Protein AF-A0A969WGG7-F1 (afdb_monomer)

Sequence (71 aa):
MSQAVGENGIQETKAYRTVDGSRVVVTHTFNSMEDVEKHLAMMADPEGQEMAKQNGVVFPVTMWVAEEVES

Mean predicted aligned error: 5.79 Å

Radius of gyration: 12.96 Å; Cα contacts (8 Å, |Δi|>4): 59; chains: 1; bounding box: 34×29×29 Å

Foldseek 3Di:
DDDDPDDQQFRDWDWDADPVNPDIDIDTDGPDVVSVVVLVVLCVDPVSVVVVVVVPDDDPDDDDDDDDDDD

pLDDT: mean 84.59, std 15.13, range [33.22, 96.19]

Structure (mmCIF, N/CA/C/O backbone):
data_AF-A0A969WGG7-F1
#
_entry.id   AF-A0A969WGG7-F1
#
loop_
_atom_site.group_PDB
_atom_site.id
_atom_site.type_symbol
_atom_site.label_atom_id
_atom_site.label_alt_id
_atom_site.label_comp_id
_atom_site.label_asym_id
_atom_site.label_entity_id
_atom_site.label_seq_id
_atom_site.pdbx_PDB_ins_code
_atom_site.Cartn_x
_atom_site.Cartn_y
_atom_site.Cartn_z
_atom_site.occupancy
_atom_site.B_iso_or_equiv
_atom_site.auth_seq_id
_atom_site.auth_comp_id
_atom_site.auth_asym_id
_atom_site.auth_atom_id
_atom_site.pdbx_PDB_model_num
ATOM 1 N N . MET A 1 1 ? 0.604 17.628 7.026 1.00 33.22 1 MET A N 1
ATOM 2 C CA . MET A 1 1 ? 2.018 17.469 6.635 1.00 33.22 1 MET A CA 1
ATOM 3 C C . MET A 1 1 ? 2.014 16.668 5.348 1.00 33.22 1 MET A C 1
ATOM 5 O O . MET A 1 1 ? 1.708 15.489 5.398 1.00 33.22 1 MET A O 1
ATOM 9 N N . SER A 1 2 ? 2.177 17.349 4.212 1.00 38.56 2 SER A N 1
ATOM 10 C CA . SER A 1 2 ? 2.234 16.725 2.885 1.00 38.56 2 SER A CA 1
ATOM 11 C C . SER A 1 2 ? 3.619 16.101 2.742 1.00 38.56 2 SER A C 1
ATOM 13 O O . SER A 1 2 ? 4.607 16.833 2.679 1.00 38.56 2 SER A O 1
ATOM 15 N N . GLN A 1 3 ? 3.708 14.777 2.852 1.00 42.06 3 GLN A N 1
ATOM 16 C CA . GLN A 1 3 ? 4.953 14.061 2.593 1.00 42.06 3 GLN A CA 1
ATOM 17 C C . GLN A 1 3 ? 5.149 13.946 1.079 1.00 42.06 3 GLN A C 1
ATOM 19 O O . GLN A 1 3 ? 4.187 13.827 0.326 1.00 42.06 3 GLN A O 1
ATOM 24 N N . ALA A 1 4 ? 6.409 14.097 0.685 1.00 37.50 4 ALA A N 1
ATOM 25 C CA . ALA A 1 4 ? 6.915 14.355 -0.652 1.00 37.50 4 ALA A CA 1
ATOM 26 C C . ALA A 1 4 ? 6.364 13.440 -1.758 1.00 37.50 4 ALA A C 1
ATOM 28 O O 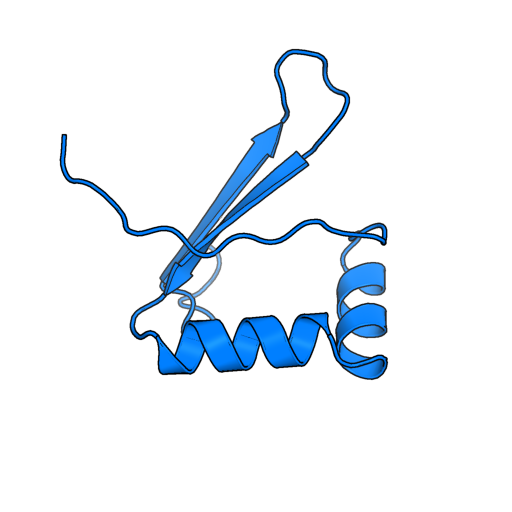. ALA A 1 4 ? 6.069 12.272 -1.523 1.00 37.50 4 ALA A O 1
ATOM 29 N N . VAL A 1 5 ? 6.328 13.975 -2.984 1.00 40.62 5 VAL A N 1
ATOM 30 C CA . VAL A 1 5 ? 6.282 13.185 -4.225 1.00 40.62 5 VAL A CA 1
ATOM 31 C C . VAL A 1 5 ? 7.386 12.123 -4.126 1.00 40.62 5 VAL A C 1
ATOM 33 O O . VAL A 1 5 ? 8.556 12.474 -3.965 1.00 40.62 5 VAL A O 1
ATOM 36 N N . GLY A 1 6 ? 6.987 10.851 -4.073 1.00 49.22 6 GLY A N 1
ATOM 37 C CA . GLY A 1 6 ? 7.742 9.787 -3.416 1.00 49.22 6 GLY A CA 1
ATOM 38 C C . GLY A 1 6 ? 8.967 9.294 -4.180 1.00 49.22 6 GLY A C 1
ATOM 39 O O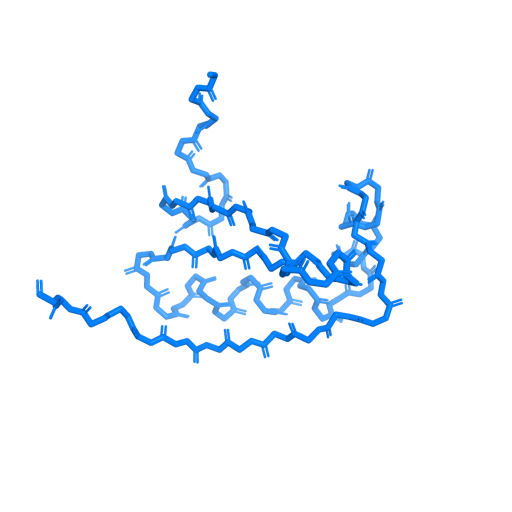 . GLY A 1 6 ? 8.918 9.030 -5.384 1.00 49.22 6 GLY A O 1
ATOM 40 N N . GLU A 1 7 ? 10.056 9.077 -3.443 1.00 56.38 7 GLU A N 1
ATOM 41 C CA . GLU A 1 7 ? 11.094 8.121 -3.824 1.00 56.38 7 GLU A CA 1
ATOM 42 C C . GLU A 1 7 ? 10.393 6.791 -4.183 1.00 56.38 7 GLU A C 1
ATOM 44 O O . GLU A 1 7 ? 9.604 6.281 -3.388 1.00 56.38 7 GLU A O 1
ATOM 49 N N . ASN A 1 8 ? 10.639 6.254 -5.386 1.00 64.94 8 ASN A N 1
ATOM 50 C CA . ASN A 1 8 ? 10.078 4.998 -5.936 1.00 64.94 8 ASN A CA 1
ATOM 51 C C . ASN A 1 8 ? 8.745 5.068 -6.719 1.00 64.94 8 ASN A C 1
ATOM 53 O O . ASN A 1 8 ? 8.081 4.046 -6.870 1.00 64.94 8 ASN A O 1
ATOM 57 N N . GLY A 1 9 ? 8.344 6.229 -7.249 1.00 76.25 9 GLY A N 1
ATOM 58 C CA . GLY A 1 9 ? 7.217 6.305 -8.202 1.00 76.25 9 GLY A CA 1
ATOM 59 C C . GLY A 1 9 ? 5.820 6.256 -7.566 1.00 76.25 9 GLY A C 1
ATOM 60 O O . GLY A 1 9 ? 4.818 6.150 -8.277 1.00 76.25 9 GLY A O 1
ATOM 61 N N . ILE A 1 10 ? 5.752 6.379 -6.237 1.00 85.44 10 ILE A N 1
ATOM 62 C CA . ILE A 1 10 ? 4.508 6.480 -5.468 1.00 85.44 10 ILE A CA 1
ATOM 63 C C . ILE A 1 10 ? 3.964 7.911 -5.575 1.00 85.44 10 ILE A C 1
ATOM 65 O O . ILE A 1 10 ? 4.593 8.871 -5.126 1.00 85.44 10 ILE A O 1
ATOM 69 N N . GLN A 1 11 ? 2.774 8.038 -6.157 1.00 86.88 11 GLN A N 1
ATOM 70 C CA . GLN A 1 11 ? 2.007 9.280 -6.262 1.00 86.88 11 GLN A CA 1
ATOM 71 C C . GLN A 1 11 ? 1.329 9.640 -4.941 1.00 86.88 11 GLN A C 1
ATOM 73 O O . GLN A 1 11 ? 1.376 10.783 -4.490 1.00 86.88 11 GLN A O 1
ATOM 78 N N . GLU A 1 12 ? 0.694 8.651 -4.320 1.00 89.19 12 GLU A N 1
ATOM 79 C CA . GLU A 1 12 ? -0.104 8.850 -3.121 1.00 89.19 12 GLU A CA 1
ATOM 80 C C . GLU A 1 12 ? 0.060 7.666 -2.177 1.00 89.19 12 GLU A C 1
ATOM 82 O O . GLU A 1 12 ? 0.162 6.515 -2.599 1.00 89.19 12 GLU A O 1
ATOM 87 N N . THR A 1 13 ? 0.075 7.961 -0.880 1.00 90.69 13 THR A N 1
ATOM 88 C CA . THR A 1 13 ? 0.001 6.957 0.177 1.00 90.69 13 THR A CA 1
ATOM 89 C C . THR A 1 13 ? -1.164 7.289 1.091 1.00 90.69 13 THR A C 1
ATOM 91 O O . THR A 1 13 ? -1.226 8.385 1.650 1.00 90.69 13 THR A O 1
ATOM 94 N N . LYS A 1 14 ? -2.061 6.325 1.289 1.00 92.12 14 LYS A N 1
ATOM 95 C CA . LYS A 1 14 ? -3.120 6.408 2.297 1.00 92.12 14 LYS A CA 1
ATOM 96 C C . LYS A 1 14 ? -3.023 5.217 3.241 1.00 92.12 14 LYS A C 1
ATOM 98 O O . LYS A 1 14 ? -2.707 4.106 2.827 1.00 92.12 14 LYS A O 1
ATOM 103 N N . ALA A 1 15 ? -3.296 5.457 4.519 1.00 91.88 15 ALA A N 1
ATOM 104 C CA . ALA A 1 15 ? -3.329 4.422 5.542 1.00 91.88 15 ALA A CA 1
ATOM 105 C C . ALA A 1 15 ? -4.700 4.407 6.214 1.00 91.88 15 ALA A C 1
ATOM 107 O O . ALA A 1 15 ? -5.209 5.438 6.655 1.00 91.88 15 ALA A O 1
ATOM 108 N N . TYR A 1 16 ? -5.271 3.217 6.319 1.00 92.94 16 TYR A N 1
ATOM 109 C CA . TYR A 1 16 ? -6.575 2.962 6.907 1.00 92.94 16 TYR A CA 1
ATOM 110 C C . TYR A 1 16 ? -6.433 1.918 8.003 1.00 92.94 16 TYR A C 1
ATOM 112 O O . TYR A 1 16 ? -5.624 0.999 7.901 1.00 92.94 16 TYR A O 1
ATOM 120 N N . ARG A 1 17 ? -7.246 2.022 9.050 1.00 94.12 17 ARG A N 1
ATOM 121 C CA . ARG A 1 17 ? -7.405 0.949 10.034 1.00 94.12 17 ARG A CA 1
ATOM 122 C C . ARG A 1 17 ? -8.721 0.238 9.765 1.00 94.12 17 ARG A C 1
ATOM 124 O O . ARG A 1 17 ? -9.722 0.898 9.493 1.00 94.12 17 ARG A O 1
ATOM 131 N N . THR A 1 18 ? -8.727 -1.089 9.836 1.00 93.56 18 THR A N 1
ATOM 132 C CA . THR A 1 18 ? -9.974 -1.855 9.742 1.00 93.56 18 THR A CA 1
ATOM 133 C C . THR A 1 18 ? -10.910 -1.495 10.897 1.00 93.56 18 THR A C 1
ATOM 135 O O . THR A 1 18 ? -10.461 -1.105 11.974 1.00 93.56 18 THR A O 1
ATOM 138 N N . VAL A 1 19 ? -12.225 -1.607 10.680 1.00 96.19 19 VAL A N 1
ATOM 139 C CA . VAL A 1 19 ? -13.243 -1.204 11.674 1.00 96.19 19 VAL A CA 1
ATOM 140 C C . VAL A 1 19 ? -13.097 -1.978 12.990 1.00 96.19 19 VAL A C 1
ATOM 142 O O . VAL A 1 19 ? -13.307 -1.420 14.062 1.00 96.19 19 VAL A O 1
ATOM 145 N N . ASP A 1 20 ? -12.683 -3.243 12.916 1.00 95.38 20 ASP A N 1
ATOM 146 C CA . ASP A 1 20 ? -12.400 -4.104 14.071 1.00 95.38 20 ASP A CA 1
ATOM 147 C C . ASP A 1 20 ? -11.057 -3.791 14.767 1.00 95.38 20 ASP A C 1
ATOM 149 O O . ASP A 1 20 ? -10.723 -4.404 15.778 1.00 95.38 20 ASP A O 1
ATOM 153 N N . GLY A 1 21 ? -10.266 -2.859 14.227 1.00 92.88 21 GLY A N 1
ATOM 154 C CA . GLY A 1 21 ? -8.958 -2.467 14.743 1.00 92.88 21 GLY A CA 1
ATOM 155 C C . GLY A 1 21 ? -7.849 -3.503 14.555 1.00 92.88 21 GLY A C 1
ATOM 156 O O . GLY A 1 21 ? -6.738 -3.266 15.028 1.00 92.88 21 GLY A O 1
ATOM 157 N N . SER A 1 22 ? -8.117 -4.627 13.885 1.00 91.56 22 SER A N 1
ATOM 158 C CA . SER A 1 22 ? -7.185 -5.758 13.822 1.00 91.56 22 SER A CA 1
ATOM 159 C C . SER A 1 22 ? -6.058 -5.577 12.805 1.00 91.56 22 SER A C 1
ATOM 161 O O . SER A 1 22 ? -5.022 -6.234 12.920 1.00 91.56 22 SER A O 1
ATOM 163 N N . ARG A 1 23 ? -6.236 -4.707 11.801 1.00 90.06 23 ARG A N 1
ATOM 164 C CA . ARG A 1 23 ? -5.287 -4.525 10.695 1.00 90.06 2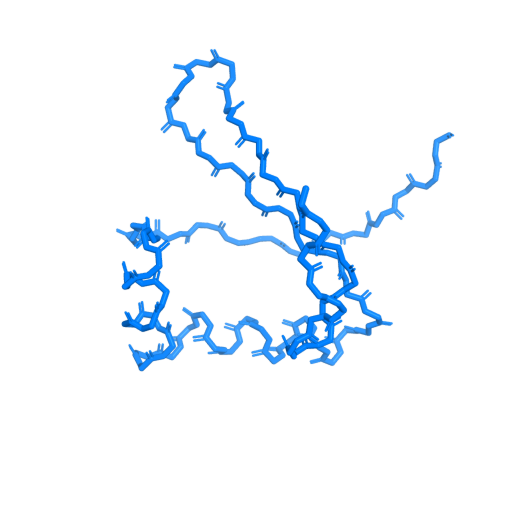3 ARG A CA 1
ATOM 165 C C . ARG A 1 23 ? -5.158 -3.066 10.274 1.00 90.06 23 ARG A C 1
ATOM 167 O O . ARG A 1 23 ? -6.068 -2.251 10.442 1.00 90.06 23 ARG A O 1
ATOM 174 N N . VAL A 1 24 ? -4.016 -2.764 9.667 1.00 90.69 24 VAL A N 1
ATOM 175 C CA . VAL A 1 24 ? -3.783 -1.534 8.910 1.00 90.69 24 VAL A CA 1
ATOM 176 C C . VAL A 1 24 ? -3.699 -1.905 7.433 1.00 90.69 24 VAL A C 1
ATOM 178 O O . VAL A 1 24 ? -3.023 -2.866 7.076 1.00 90.69 24 VAL A O 1
ATOM 181 N N . VAL A 1 25 ? -4.403 -1.156 6.591 1.00 91.81 25 VAL A N 1
ATOM 182 C CA . VAL A 1 25 ? -4.338 -1.246 5.132 1.00 91.81 25 VAL A CA 1
ATOM 183 C C . VAL A 1 25 ? -3.625 0.001 4.637 1.00 91.81 25 VAL A C 1
ATOM 185 O O . VAL A 1 25 ? -4.080 1.113 4.901 1.00 91.81 25 VAL A O 1
ATOM 188 N N . VAL A 1 26 ? -2.510 -0.183 3.940 1.00 91.38 26 VAL A N 1
ATOM 189 C CA . VAL A 1 26 ? -1.786 0.905 3.280 1.00 91.38 26 VAL A CA 1
ATOM 190 C C . VAL A 1 26 ? -2.002 0.758 1.782 1.00 91.38 26 VAL A C 1
ATOM 192 O O . VAL A 1 26 ? -1.755 -0.310 1.227 1.00 91.38 26 VAL A O 1
ATOM 195 N N . THR A 1 27 ? -2.497 1.811 1.143 1.00 92.56 27 THR A N 1
ATOM 196 C CA . THR A 1 27 ? -2.664 1.872 -0.309 1.00 92.56 27 THR A CA 1
ATOM 197 C C . THR A 1 27 ? -1.632 2.827 -0.881 1.00 92.56 27 THR A C 1
ATOM 199 O O . THR A 1 27 ? -1.536 3.975 -0.435 1.00 92.56 27 THR A O 1
AT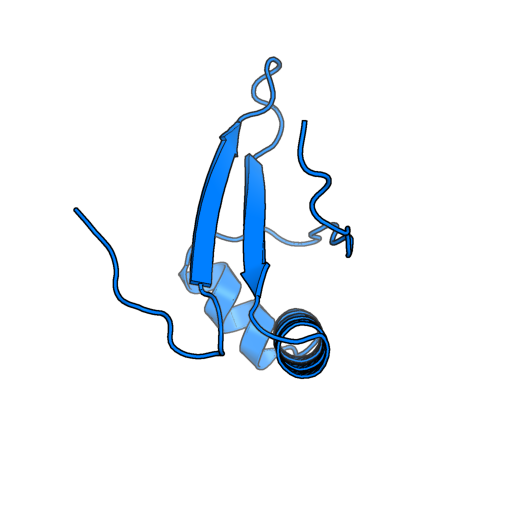OM 202 N N . HIS A 1 28 ? -0.897 2.354 -1.880 1.00 92.62 28 HIS A N 1
ATOM 203 C CA . HIS A 1 28 ? 0.017 3.162 -2.670 1.00 92.62 28 HIS A CA 1
ATOM 204 C C . HIS A 1 28 ? -0.526 3.270 -4.091 1.00 92.62 28 HIS A C 1
ATOM 206 O O . HIS A 1 28 ? -0.803 2.250 -4.722 1.00 92.62 28 HIS A O 1
ATOM 212 N N . THR A 1 29 ? -0.665 4.497 -4.582 1.00 93.19 29 THR A N 1
ATOM 213 C CA . THR A 1 29 ? -0.990 4.766 -5.986 1.00 93.19 29 THR A CA 1
ATOM 214 C C . THR A 1 29 ? 0.312 4.996 -6.742 1.00 93.19 29 THR A C 1
ATOM 216 O O . THR A 1 29 ? 1.162 5.761 -6.281 1.00 93.19 29 THR A O 1
ATOM 219 N N . PHE A 1 30 ? 0.477 4.343 -7.890 1.00 92.06 30 PHE A N 1
ATOM 220 C CA . PHE A 1 30 ? 1.691 4.394 -8.709 1.00 92.06 30 PHE A CA 1
ATOM 221 C C . PHE A 1 30 ? 1.397 4.962 -10.099 1.00 92.06 30 PHE A C 1
ATOM 223 O O . PHE A 1 30 ? 0.277 4.869 -10.591 1.00 92.06 30 PHE A O 1
ATOM 230 N N . ASN A 1 31 ? 2.423 5.520 -10.746 1.00 86.75 31 ASN A N 1
ATOM 231 C CA . ASN A 1 31 ? 2.329 6.030 -12.121 1.00 86.75 31 ASN A CA 1
ATOM 232 C C . ASN A 1 31 ? 2.298 4.937 -13.186 1.00 86.75 31 ASN A C 1
ATOM 234 O O . ASN A 1 31 ? 1.826 5.160 -14.300 1.00 86.75 31 ASN A O 1
ATOM 238 N N . SER A 1 32 ? 2.895 3.790 -12.877 1.00 90.56 32 SER A N 1
ATOM 239 C CA . SER A 1 32 ? 3.140 2.738 -13.846 1.00 90.56 32 SER A CA 1
ATOM 240 C C . SER A 1 32 ? 3.160 1.373 -13.172 1.00 90.56 32 SER A C 1
ATOM 242 O O . SER A 1 32 ? 3.497 1.246 -11.994 1.00 90.56 32 SER A O 1
ATOM 244 N N . MET A 1 33 ? 2.850 0.338 -13.950 1.00 90.94 33 MET A N 1
ATOM 245 C CA . MET A 1 33 ? 3.011 -1.046 -13.502 1.00 90.94 33 MET A CA 1
ATOM 246 C C . MET A 1 33 ? 4.476 -1.402 -13.222 1.00 90.94 33 MET A C 1
ATOM 248 O O . MET A 1 33 ? 4.740 -2.206 -12.336 1.00 90.94 33 MET A O 1
ATOM 252 N N . GLU A 1 34 ? 5.430 -0.763 -13.904 1.00 92.69 34 GLU A N 1
ATOM 253 C CA . GLU A 1 34 ? 6.859 -0.948 -13.631 1.00 92.69 34 GLU A CA 1
ATOM 254 C C . GLU A 1 34 ? 7.218 -0.514 -12.197 1.00 92.69 34 GLU A C 1
ATOM 256 O O . GLU A 1 34 ? 7.975 -1.194 -11.504 1.00 92.69 34 GLU A O 1
ATOM 261 N N . ASP A 1 35 ? 6.643 0.591 -11.714 1.00 91.81 35 ASP A N 1
ATOM 262 C CA . ASP A 1 35 ? 6.871 1.064 -10.344 1.00 91.81 35 ASP A CA 1
ATOM 263 C C . ASP A 1 35 ? 6.192 0.158 -9.304 1.00 91.81 35 ASP A C 1
ATOM 265 O O . ASP A 1 35 ? 6.766 -0.103 -8.243 1.00 91.81 35 ASP A O 1
ATOM 269 N N . VAL A 1 36 ? 5.015 -0.393 -9.631 1.00 92.06 36 VAL A N 1
ATOM 270 C CA . VAL A 1 36 ? 4.343 -1.413 -8.806 1.00 92.06 36 VAL A CA 1
ATOM 271 C C . VAL A 1 36 ? 5.240 -2.642 -8.651 1.00 92.06 36 VAL A C 1
ATOM 273 O O . VAL A 1 36 ? 5.466 -3.107 -7.535 1.00 92.06 36 VAL A O 1
ATOM 276 N N . GLU A 1 37 ? 5.789 -3.157 -9.753 1.00 92.44 37 GLU A N 1
ATOM 277 C CA . GLU A 1 37 ? 6.666 -4.332 -9.749 1.00 92.44 37 GLU A CA 1
ATOM 278 C C . GLU A 1 37 ? 7.952 -4.089 -8.953 1.00 92.44 37 GLU A C 1
ATOM 280 O O . GLU A 1 37 ? 8.344 -4.937 -8.148 1.00 92.44 37 GLU A O 1
ATOM 285 N N . LYS A 1 38 ? 8.577 -2.912 -9.099 1.00 90.88 38 LYS A N 1
ATOM 286 C CA . LYS A 1 38 ? 9.745 -2.518 -8.292 1.00 90.88 38 LYS A CA 1
ATOM 287 C C . LYS A 1 38 ? 9.419 -2.482 -6.802 1.00 90.88 38 LYS A C 1
ATOM 289 O O . LYS A 1 38 ? 10.202 -2.976 -5.990 1.00 90.88 38 LYS A O 1
ATOM 294 N N . HIS A 1 39 ? 8.266 -1.929 -6.431 1.00 89.69 39 HIS A N 1
ATOM 295 C CA . HIS A 1 39 ? 7.839 -1.878 -5.037 1.00 89.69 39 HIS A CA 1
ATOM 296 C C . HIS A 1 39 ? 7.571 -3.280 -4.469 1.00 89.69 39 HIS A C 1
ATOM 298 O O . HIS A 1 39 ? 8.014 -3.593 -3.364 1.00 89.69 39 HIS A O 1
ATOM 304 N N . LEU A 1 40 ? 6.906 -4.151 -5.236 1.00 91.12 40 LEU A N 1
ATOM 305 C CA . LEU A 1 40 ? 6.684 -5.548 -4.853 1.00 91.12 40 LEU A CA 1
ATOM 306 C C . LEU A 1 40 ? 8.005 -6.305 -4.673 1.00 91.12 40 LEU A C 1
ATOM 308 O O . LEU A 1 40 ? 8.156 -7.036 -3.695 1.00 91.12 40 LEU A O 1
ATOM 312 N N . ALA A 1 41 ? 8.968 -6.104 -5.576 1.00 91.25 41 ALA A N 1
ATOM 313 C CA . ALA A 1 41 ? 10.292 -6.709 -5.475 1.00 91.25 41 ALA A CA 1
ATOM 314 C C . ALA A 1 41 ? 11.029 -6.251 -4.207 1.00 91.25 41 ALA A C 1
ATOM 316 O O . ALA A 1 41 ? 11.584 -7.082 -3.493 1.00 91.25 41 ALA A O 1
ATOM 317 N N . MET A 1 42 ? 10.967 -4.957 -3.878 1.00 89.00 42 MET A N 1
ATOM 318 C CA . MET A 1 42 ? 11.556 -4.419 -2.649 1.00 89.00 42 MET A CA 1
ATOM 319 C C . MET A 1 42 ? 10.916 -5.025 -1.391 1.00 89.00 42 MET A C 1
ATOM 321 O O . MET A 1 42 ? 11.626 -5.437 -0.483 1.00 89.00 42 MET A O 1
ATOM 325 N N . MET A 1 43 ? 9.591 -5.178 -1.352 1.00 88.38 43 MET A N 1
ATOM 326 C CA . MET A 1 43 ? 8.903 -5.798 -0.209 1.00 88.38 43 MET A CA 1
ATOM 327 C C . MET A 1 43 ? 9.140 -7.317 -0.095 1.00 88.38 43 MET A C 1
ATOM 329 O O . MET A 1 43 ? 8.945 -7.901 0.976 1.00 88.38 43 MET A O 1
ATOM 333 N N . ALA A 1 44 ? 9.561 -7.970 -1.180 1.00 89.56 44 ALA A N 1
ATOM 334 C CA . ALA A 1 44 ? 9.942 -9.381 -1.193 1.00 89.56 4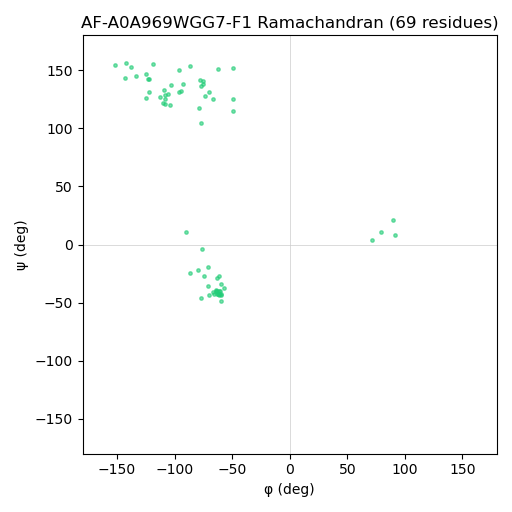4 ALA A CA 1
ATOM 335 C C . ALA A 1 44 ? 11.416 -9.612 -0.812 1.00 89.56 44 ALA A C 1
ATOM 337 O O . ALA A 1 44 ? 11.752 -10.699 -0.337 1.00 89.56 44 ALA A O 1
ATOM 338 N N . ASP A 1 45 ? 12.279 -8.613 -1.000 1.00 91.44 45 ASP A N 1
ATOM 339 C CA . ASP A 1 45 ? 13.708 -8.697 -0.708 1.00 91.44 45 ASP A CA 1
ATOM 340 C C . ASP A 1 45 ? 14.005 -8.578 0.804 1.00 91.44 45 ASP A C 1
ATOM 342 O O . ASP A 1 45 ? 13.433 -7.712 1.470 1.00 91.44 45 ASP A O 1
ATOM 346 N N . PRO A 1 46 ? 14.898 -9.405 1.388 1.00 92.31 46 PRO A N 1
ATOM 347 C CA . PRO A 1 46 ? 15.206 -9.348 2.818 1.00 92.31 46 PRO A CA 1
ATOM 348 C C . PRO A 1 46 ? 15.697 -7.985 3.327 1.00 92.31 46 PRO A C 1
ATOM 350 O O . PRO A 1 46 ? 15.344 -7.602 4.443 1.00 92.31 46 PRO A O 1
ATOM 353 N N . GLU A 1 47 ? 16.491 -7.252 2.542 1.00 90.31 47 GLU A N 1
ATOM 354 C CA . GLU A 1 47 ? 16.969 -5.916 2.913 1.00 90.31 47 GLU A CA 1
ATOM 355 C C . GLU A 1 47 ? 15.812 -4.914 2.885 1.00 90.31 47 GLU A C 1
ATOM 357 O O . GLU A 1 47 ? 15.620 -4.148 3.834 1.00 90.31 47 GLU A O 1
ATOM 362 N N . GLY A 1 48 ? 14.967 -4.991 1.854 1.00 87.50 48 GLY A N 1
ATOM 363 C CA . GLY A 1 48 ? 13.743 -4.196 1.761 1.00 87.50 48 GLY A CA 1
ATOM 364 C C . GLY A 1 48 ? 12.758 -4.461 2.901 1.00 87.50 48 GLY A C 1
ATOM 365 O O . GLY A 1 48 ? 12.210 -3.523 3.486 1.00 87.50 48 GLY A O 1
ATOM 366 N N . GLN A 1 49 ? 12.600 -5.719 3.316 1.00 91.44 49 GLN A N 1
ATOM 367 C CA . GLN A 1 49 ? 11.799 -6.066 4.490 1.00 91.44 49 GLN A CA 1
ATOM 368 C C . GLN A 1 49 ? 12.380 -5.497 5.779 1.00 91.44 49 GLN A C 1
ATOM 370 O O . GLN A 1 49 ? 11.625 -5.054 6.644 1.00 91.44 49 GLN A O 1
ATOM 375 N N . GLU A 1 50 ? 13.702 -5.510 5.938 1.00 91.19 50 GLU A N 1
ATOM 376 C CA . GLU A 1 50 ? 14.336 -4.960 7.132 1.00 91.19 50 GLU A CA 1
ATOM 377 C C . GLU A 1 50 ? 14.151 -3.442 7.214 1.00 91.19 50 GLU A C 1
ATOM 379 O O . GLU A 1 50 ? 13.769 -2.923 8.266 1.00 91.19 50 GLU A O 1
ATOM 384 N N . MET A 1 51 ? 14.281 -2.738 6.087 1.00 86.94 51 MET A N 1
ATOM 385 C CA . MET A 1 51 ? 13.927 -1.320 5.997 1.00 86.94 51 MET A CA 1
ATOM 386 C C . MET A 1 51 ? 12.445 -1.076 6.323 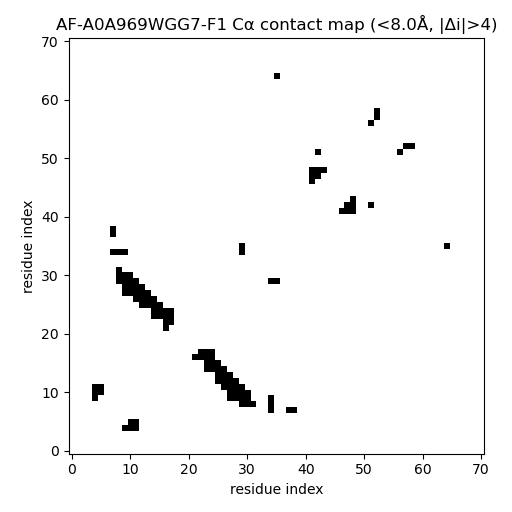1.00 86.94 51 MET A C 1
ATOM 388 O O . MET A 1 51 ? 12.112 -0.156 7.072 1.00 86.94 51 MET A O 1
ATOM 392 N N . ALA A 1 52 ? 11.533 -1.910 5.819 1.00 86.38 52 ALA A N 1
ATOM 393 C CA . ALA A 1 52 ? 10.106 -1.784 6.110 1.00 86.38 52 ALA A CA 1
ATOM 394 C C . ALA A 1 52 ? 9.794 -2.006 7.604 1.00 86.38 52 ALA A C 1
ATOM 396 O O . ALA A 1 52 ? 9.006 -1.260 8.191 1.00 86.38 52 ALA A O 1
ATOM 397 N N . LYS A 1 53 ? 10.452 -2.973 8.259 1.00 89.75 53 LYS A N 1
ATOM 398 C CA . LYS A 1 53 ? 10.314 -3.205 9.709 1.00 89.75 53 LYS A CA 1
ATOM 399 C C . LYS A 1 53 ? 10.798 -2.023 10.537 1.00 89.75 53 LYS A C 1
ATOM 401 O O . LYS A 1 53 ? 10.141 -1.669 11.514 1.00 89.75 53 LYS A O 1
ATOM 406 N N . GLN A 1 54 ? 11.900 -1.383 10.141 1.00 88.44 54 GLN A N 1
ATOM 407 C CA . GLN A 1 54 ? 12.386 -0.164 10.801 1.00 88.44 54 GLN A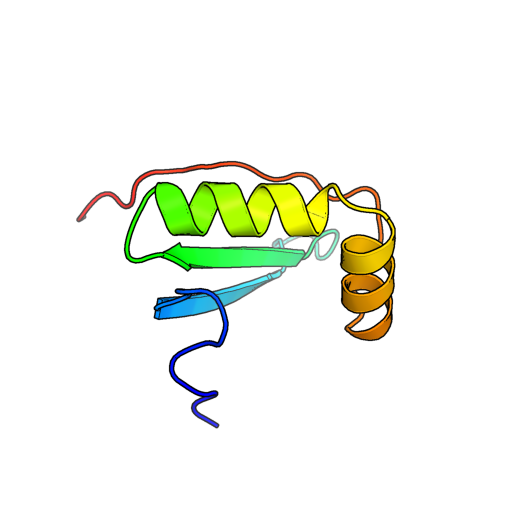 CA 1
ATOM 408 C C . GLN A 1 54 ? 11.365 0.982 10.722 1.00 88.44 54 GLN A C 1
ATOM 410 O O . GLN A 1 54 ? 11.300 1.812 11.625 1.00 88.44 54 GLN A O 1
ATOM 415 N N . ASN A 1 55 ? 10.512 0.972 9.695 1.00 81.56 55 ASN A N 1
ATOM 416 C CA . ASN A 1 55 ? 9.387 1.892 9.527 1.00 81.56 55 ASN A CA 1
ATOM 417 C C . ASN A 1 55 ? 8.068 1.386 10.154 1.00 81.56 55 ASN A C 1
ATOM 419 O O . ASN A 1 55 ? 7.011 1.978 9.941 1.00 81.56 55 ASN A O 1
ATOM 423 N N . GLY A 1 56 ? 8.113 0.313 10.952 1.00 83.75 56 GLY A N 1
ATOM 424 C CA . GLY A 1 56 ? 6.978 -0.191 11.732 1.00 83.75 56 GLY A CA 1
ATOM 425 C C . GLY A 1 56 ? 6.108 -1.240 11.033 1.00 83.75 56 GLY A C 1
ATOM 426 O O . GLY A 1 56 ? 5.065 -1.612 11.573 1.00 83.75 56 GLY A O 1
ATOM 427 N N . VAL A 1 57 ? 6.509 -1.740 9.859 1.00 86.81 57 VAL A N 1
ATOM 428 C CA . VAL A 1 57 ? 5.796 -2.831 9.180 1.00 86.81 57 VAL A CA 1
ATOM 429 C C . VAL A 1 57 ? 6.062 -4.157 9.892 1.00 86.81 57 VAL A C 1
ATOM 431 O O . VAL A 1 57 ? 7.206 -4.553 10.104 1.00 86.81 57 VAL A O 1
ATOM 434 N N . VAL A 1 58 ? 4.996 -4.882 10.232 1.00 88.94 58 VAL A N 1
ATOM 435 C CA . VAL A 1 58 ? 5.084 -6.218 10.836 1.00 88.94 58 VAL A CA 1
ATOM 436 C C . VAL A 1 58 ? 4.760 -7.269 9.779 1.00 88.94 58 VAL A C 1
ATOM 438 O O . VAL A 1 58 ? 3.666 -7.276 9.219 1.00 88.94 58 VAL A O 1
ATOM 441 N N . PHE A 1 59 ? 5.714 -8.160 9.517 1.00 87.31 59 PHE A N 1
ATOM 442 C CA . PHE A 1 59 ? 5.560 -9.272 8.577 1.00 87.31 59 PHE A CA 1
ATOM 443 C C . PHE A 1 59 ? 4.929 -10.509 9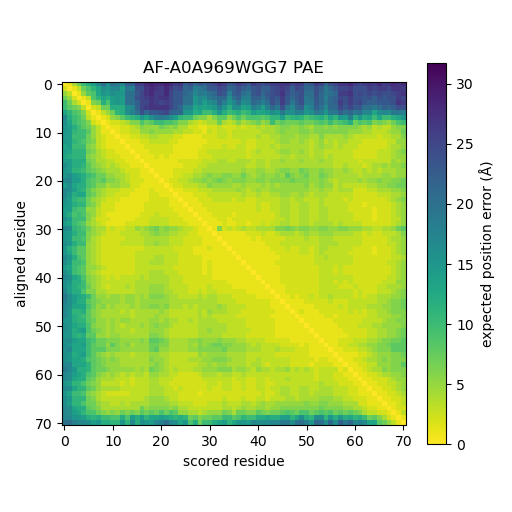.252 1.00 87.31 59 PHE A C 1
ATOM 445 O O . PHE A 1 59 ? 5.107 -10.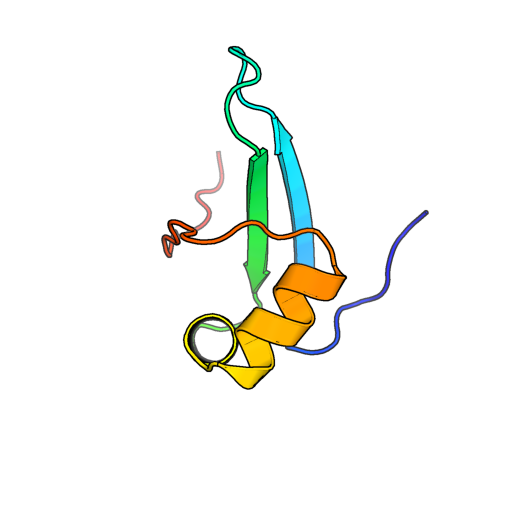695 10.458 1.00 87.31 59 PHE A O 1
ATOM 452 N N . PRO A 1 60 ? 4.243 -11.391 8.495 1.00 89.44 60 PRO A N 1
ATOM 453 C CA . PRO A 1 60 ? 4.020 -11.322 7.048 1.00 89.44 60 PRO A CA 1
ATOM 454 C C . PRO A 1 60 ? 2.969 -10.272 6.668 1.00 89.44 60 PRO A C 1
ATOM 456 O O . PRO A 1 60 ? 1.942 -10.138 7.330 1.00 89.44 60 PRO A O 1
ATOM 459 N N . VAL A 1 61 ? 3.211 -9.555 5.569 1.00 89.06 61 VAL A N 1
ATOM 460 C CA . VAL A 1 61 ? 2.223 -8.655 4.959 1.00 89.06 61 VAL A CA 1
ATOM 461 C C . VAL A 1 61 ? 1.491 -9.372 3.831 1.00 89.06 61 VAL A C 1
ATOM 463 O O . VAL A 1 61 ? 2.039 -10.262 3.185 1.00 89.06 61 VAL A O 1
ATOM 466 N N . THR A 1 62 ? 0.241 -8.990 3.586 1.00 91.50 62 THR A N 1
ATOM 467 C CA . THR A 1 62 ? -0.487 -9.400 2.380 1.00 91.50 62 THR A CA 1
ATOM 468 C C . THR A 1 62 ? -0.568 -8.207 1.443 1.00 91.50 62 THR A C 1
ATOM 470 O O . THR A 1 62 ? -0.950 -7.121 1.875 1.00 91.50 62 THR A O 1
ATOM 473 N N . MET A 1 63 ? -0.192 -8.407 0.182 1.00 92.00 63 MET A N 1
ATOM 474 C CA . MET A 1 63 ? -0.179 -7.365 -0.841 1.00 92.00 63 MET A CA 1
ATOM 475 C C . MET A 1 63 ? -1.067 -7.781 -2.008 1.00 92.00 63 MET A C 1
ATOM 477 O O . MET A 1 63 ? -1.093 -8.951 -2.391 1.00 92.00 63 MET A O 1
ATOM 481 N N . TRP A 1 64 ? -1.769 -6.808 -2.579 1.00 93.81 64 TRP A N 1
ATOM 482 C CA . TRP A 1 64 ? -2.584 -6.972 -3.775 1.00 93.81 64 TRP A CA 1
ATOM 483 C C . TRP A 1 64 ? -2.298 -5.821 -4.730 1.00 93.81 64 TRP A C 1
ATOM 485 O O . TRP A 1 64 ? -2.087 -4.693 -4.287 1.00 93.81 64 TRP A O 1
ATOM 495 N N . VAL A 1 65 ? -2.327 -6.113 -6.028 1.00 93.88 65 VAL A N 1
ATOM 496 C CA . VAL A 1 65 ? -2.385 -5.090 -7.073 1.00 93.88 65 VAL A CA 1
ATOM 497 C C . VAL A 1 65 ? -3.845 -4.925 -7.465 1.00 93.88 65 VAL A C 1
ATOM 499 O O . VAL A 1 65 ? -4.545 -5.916 -7.676 1.00 93.88 65 VAL A O 1
ATOM 502 N N . ALA A 1 66 ? -4.302 -3.682 -7.523 1.00 91.88 66 ALA A N 1
ATOM 503 C CA . ALA A 1 66 ? -5.655 -3.328 -7.915 1.00 91.88 66 ALA A CA 1
ATOM 504 C C . ALA A 1 66 ? -5.615 -2.114 -8.844 1.00 91.88 66 ALA A C 1
ATOM 506 O O . ALA A 1 66 ? -4.698 -1.297 -8.760 1.00 91.88 66 ALA A O 1
ATOM 507 N N . GLU A 1 67 ? -6.617 -2.009 -9.709 1.00 89.62 67 GLU A N 1
ATOM 508 C CA . GLU A 1 67 ? -6.843 -0.832 -10.543 1.00 89.62 67 GLU A CA 1
ATOM 509 C C . GLU A 1 67 ? -7.805 0.116 -9.822 1.00 89.62 67 GLU A C 1
ATOM 511 O O . GLU A 1 67 ? -8.782 -0.320 -9.203 1.00 89.62 67 GLU A O 1
ATOM 516 N N . GLU A 1 68 ? -7.519 1.414 -9.883 1.00 86.19 68 GLU A N 1
ATOM 517 C CA . GLU A 1 68 ? -8.460 2.433 -9.430 1.00 86.19 68 GLU A CA 1
ATOM 518 C C . GLU A 1 68 ? -9.639 2.494 -10.405 1.00 86.19 68 GLU A C 1
ATOM 520 O O . GLU A 1 68 ? -9.458 2.545 -11.622 1.00 86.19 68 GLU A O 1
ATOM 525 N N . VAL A 1 69 ? -10.855 2.474 -9.864 1.00 88.81 69 VAL A N 1
ATOM 526 C CA . VAL A 1 69 ? -12.083 2.635 -10.642 1.00 88.81 69 VAL A CA 1
ATOM 527 C C . VAL A 1 69 ? -12.667 3.992 -10.289 1.00 88.81 69 VAL A C 1
ATOM 529 O O . VAL A 1 69 ? -12.965 4.248 -9.122 1.00 88.81 69 VAL A O 1
ATOM 532 N N . GLU A 1 70 ? -12.835 4.851 -11.291 1.00 81.62 70 GLU A N 1
ATOM 533 C CA . GLU A 1 70 ? -13.542 6.118 -11.121 1.00 81.62 70 GLU A CA 1
ATOM 534 C C . GLU A 1 70 ? -15.022 5.835 -10.826 1.00 81.62 70 GLU A C 1
ATOM 536 O O . GLU A 1 70 ? -15.688 5.103 -11.565 1.00 81.62 70 GLU A O 1
ATOM 541 N N . SER A 1 71 ? -15.521 6.381 -9.715 1.00 61.09 71 SER A N 1
ATOM 542 C CA . SER A 1 71 ? -16.912 6.245 -9.264 1.00 61.09 71 SER A CA 1
ATOM 543 C C . SER A 1 71 ? -17.734 7.491 -9.546 1.00 61.09 71 SER A C 1
ATOM 545 O O . SER A 1 71 ? -17.215 8.582 -9.208 1.00 61.09 71 SER A O 1
#

Nearest PDB structures (foldseek):
  7byw-assembly1_B  TM=5.032E-01  e=8.121E-01  Paracidovorax avenae ATCC 19860
  7o9m-assembly1_a  TM=3.542E-01  e=9.941E-01  Homo sapiens
  7a5k-assembly1_a3  TM=3.180E-01  e=1.392E+00  Homo sapiens
  1nei-assembly1_B  TM=4.015E-01  e=4.377E+00  Escherichia coli

Solvent-accessible surface area (backbone atoms only — not comparable to full-atom values): 4705 Å² total; per-residue (Å²): 134,87,76,69,85,35,90,74,50,35,71,44,80,49,80,45,65,44,94,86,65,84,48,74,49,74,49,73,43,59,85,41,70,69,36,49,51,52,52,54,50,38,64,69,33,72,68,41,38,50,56,41,38,76,74,70,51,70,81,86,77,88,86,81,89,80,79,90,74,94,129

Secondary structure (DSSP, 8-state):
----S-TTSEEEEEEEE-TTSS-EEEEEEES-HHHHHHHHHHHHSHHHHHHHHHTTPPSSP----------